Protein AF-A0A9E4SJN4-F1 (afdb_monomer)

Solvent-accessible surface area (backbone atoms only — not comparable to full-atom values): 6430 Å² total; per-residue (Å²): 116,39,78,47,65,44,58,45,65,33,58,65,96,35,57,69,65,50,52,53,52,52,51,50,50,50,66,73,38,42,72,61,44,38,74,48,43,39,46,36,47,38,36,37,68,54,70,68,44,93,84,66,77,15,26,39,39,39,38,39,41,29,19,75,46,64,64,32,59,58,50,50,75,66,32,67,71,49,49,56,47,46,42,74,69,49,74,55,88,60,73,80,74,86,84,88,79,79,77,95,71,78,67,82,42,79,49,82,54,122

Structure (mmCIF, N/CA/C/O backbone):
data_AF-A0A9E4SJN4-F1
#
_entry.id   AF-A0A9E4SJN4-F1
#
loop_
_atom_site.group_PDB
_atom_site.id
_atom_site.type_symbol
_atom_site.label_atom_id
_atom_site.label_alt_id
_atom_site.label_comp_id
_atom_site.label_asym_id
_atom_site.label_entity_id
_atom_site.label_seq_id
_atom_site.pdbx_PDB_ins_code
_atom_site.Cartn_x
_atom_site.Cartn_y
_atom_site.Cartn_z
_atom_site.occupancy
_atom_site.B_iso_or_equiv
_atom_site.auth_seq_id
_atom_site.auth_comp_id
_atom_site.auth_asym_id
_atom_site.auth_atom_id
_atom_site.pdbx_PDB_model_num
ATOM 1 N N . MET A 1 1 ? -13.316 -8.883 11.003 1.00 71.50 1 MET A N 1
ATOM 2 C CA . MET A 1 1 ? -12.120 -8.378 10.313 1.00 71.50 1 MET A CA 1
ATOM 3 C C . MET A 1 1 ? -12.433 -8.267 8.835 1.00 71.50 1 MET A C 1
ATOM 5 O O . MET A 1 1 ? -12.768 -9.267 8.209 1.00 71.50 1 MET A O 1
ATOM 9 N N . THR A 1 2 ? -12.404 -7.045 8.324 1.00 80.56 2 THR A N 1
ATOM 10 C CA . THR A 1 2 ? -12.638 -6.689 6.926 1.00 80.56 2 THR A CA 1
ATOM 11 C C . THR A 1 2 ? -11.297 -6.575 6.219 1.00 80.56 2 THR A C 1
ATOM 13 O O . THR A 1 2 ? -10.340 -6.062 6.798 1.00 80.56 2 THR A O 1
ATOM 16 N N . GLN A 1 3 ? -11.233 -7.041 4.974 1.00 82.25 3 GLN A N 1
ATOM 17 C CA . GLN A 1 3 ? -10.051 -6.934 4.126 1.00 82.25 3 GLN A CA 1
ATOM 18 C C . GLN A 1 3 ? -10.392 -6.122 2.881 1.00 82.25 3 GLN A C 1
ATOM 20 O O . GLN A 1 3 ? -11.449 -6.313 2.279 1.00 82.25 3 GLN A O 1
ATOM 25 N N . PHE A 1 4 ? -9.485 -5.240 2.487 1.00 80.94 4 PHE A N 1
ATOM 26 C CA . PHE A 1 4 ? -9.555 -4.510 1.231 1.00 80.94 4 PHE A CA 1
ATOM 27 C C . PHE A 1 4 ? -8.241 -4.662 0.500 1.00 80.94 4 PHE A C 1
ATOM 29 O O . PHE A 1 4 ? -7.176 -4.569 1.109 1.00 80.94 4 PHE A O 1
ATOM 36 N N . VAL A 1 5 ? -8.319 -4.866 -0.806 1.00 79.69 5 VAL A N 1
ATOM 37 C CA . VAL A 1 5 ? -7.133 -5.019 -1.629 1.00 79.69 5 VAL A CA 1
ATOM 38 C C . VAL A 1 5 ? -7.077 -3.898 -2.648 1.00 79.69 5 VAL A C 1
ATOM 40 O O . VAL A 1 5 ? -8.052 -3.583 -3.328 1.00 79.69 5 VAL A O 1
ATOM 43 N N . HIS A 1 6 ? -5.899 -3.312 -2.739 1.00 80.38 6 HIS A N 1
ATOM 44 C CA . HIS A 1 6 ? -5.541 -2.287 -3.689 1.00 80.38 6 HIS A CA 1
ATOM 45 C C . HIS A 1 6 ? -4.445 -2.823 -4.599 1.00 80.38 6 HIS A C 1
ATOM 47 O O . HIS A 1 6 ? -3.515 -3.485 -4.135 1.00 80.38 6 HIS A O 1
ATOM 53 N N . VAL A 1 7 ? -4.550 -2.530 -5.891 1.00 79.81 7 VAL A N 1
ATOM 54 C CA . VAL A 1 7 ? -3.559 -2.934 -6.886 1.00 79.81 7 VAL A CA 1
ATOM 55 C C . VAL A 1 7 ? -3.073 -1.699 -7.616 1.00 79.81 7 VAL A C 1
ATOM 57 O O . VAL A 1 7 ? -3.874 -0.913 -8.110 1.00 79.81 7 VAL A O 1
ATOM 60 N N . ALA A 1 8 ? -1.759 -1.562 -7.711 1.00 77.75 8 ALA A N 1
ATOM 61 C CA . ALA A 1 8 ? -1.109 -0.387 -8.250 1.00 77.75 8 ALA A CA 1
ATOM 62 C C . ALA A 1 8 ? -0.052 -0.797 -9.278 1.00 77.75 8 ALA A C 1
ATOM 64 O O . ALA A 1 8 ? 0.663 -1.783 -9.093 1.00 77.75 8 ALA A O 1
ATOM 65 N N . LYS A 1 9 ? 0.065 -0.049 -10.377 1.00 79.75 9 LYS A N 1
ATOM 66 C CA . LYS A 1 9 ? 1.088 -0.313 -11.394 1.00 79.75 9 LYS A CA 1
ATOM 67 C C . LYS A 1 9 ? 2.439 0.247 -10.951 1.00 79.75 9 LYS A C 1
ATOM 69 O O . LYS A 1 9 ? 2.514 1.393 -10.512 1.00 79.75 9 LYS A O 1
ATOM 74 N N . ILE A 1 10 ? 3.491 -0.543 -11.136 1.00 79.44 10 ILE A N 1
ATOM 75 C CA . ILE A 1 10 ? 4.892 -0.145 -11.002 1.00 79.44 10 ILE A CA 1
ATOM 76 C C . ILE A 1 10 ? 5.434 0.108 -12.409 1.00 79.44 10 ILE A C 1
ATOM 78 O O . ILE A 1 10 ? 5.323 -0.751 -13.287 1.00 79.44 10 ILE A O 1
ATOM 82 N N . LEU A 1 11 ? 5.996 1.292 -12.645 1.00 81.25 11 LEU A N 1
ATOM 83 C CA . LEU A 1 11 ? 6.555 1.635 -13.953 1.00 81.25 11 LEU A CA 1
ATOM 84 C C . LEU A 1 11 ? 7.853 0.848 -14.236 1.00 81.25 11 LEU A C 1
ATOM 86 O O . LEU A 1 11 ? 8.593 0.554 -13.296 1.00 81.25 11 LEU A O 1
ATOM 90 N N . PRO A 1 12 ? 8.158 0.536 -15.510 1.00 79.88 12 PRO A N 1
ATOM 91 C CA . PRO A 1 12 ? 9.390 -0.164 -15.880 1.00 79.88 12 PRO A CA 1
ATOM 92 C C . PRO A 1 12 ? 10.651 0.529 -15.346 1.00 79.88 12 PRO A C 1
ATOM 94 O O . PRO A 1 12 ? 10.779 1.753 -15.439 1.00 79.88 12 PRO A O 1
ATOM 97 N N . GLY A 1 13 ? 11.583 -0.248 -14.793 1.00 81.50 13 GLY A N 1
ATOM 98 C CA . GLY A 1 13 ? 12.830 0.247 -14.211 1.00 81.50 13 GLY A CA 1
ATOM 99 C C . GLY A 1 13 ? 12.671 1.063 -12.923 1.00 81.50 13 GLY A C 1
ATOM 100 O O . GLY A 1 13 ? 13.645 1.663 -12.473 1.00 81.50 13 GLY A O 1
ATOM 101 N N . GLN A 1 14 ? 11.470 1.131 -12.334 1.00 82.12 14 GLN A N 1
ATOM 102 C CA . GLN A 1 14 ? 11.204 1.896 -11.107 1.00 82.12 14 GLN A CA 1
ATOM 103 C C . GLN A 1 14 ? 11.008 1.015 -9.872 1.00 82.12 14 GLN A C 1
ATOM 105 O O . GLN A 1 14 ? 10.834 1.559 -8.783 1.00 82.12 14 GLN A O 1
ATOM 110 N N . THR A 1 15 ? 11.042 -0.316 -10.001 1.00 81.62 15 THR A N 1
ATOM 111 C CA . THR A 1 15 ? 10.639 -1.236 -8.924 1.00 81.62 15 THR A CA 1
ATOM 112 C C . THR A 1 15 ? 11.312 -0.950 -7.583 1.00 81.62 15 THR A C 1
ATOM 114 O O . THR A 1 15 ? 10.618 -0.727 -6.596 1.00 81.62 15 THR A O 1
ATOM 117 N N . GLU A 1 16 ? 12.642 -0.885 -7.519 1.00 84.56 16 GLU A N 1
ATOM 118 C CA . GLU A 1 16 ? 13.342 -0.686 -6.241 1.00 84.56 16 GLU A CA 1
ATOM 119 C C . GLU A 1 16 ? 13.027 0.670 -5.592 1.00 84.56 16 GLU A C 1
ATOM 121 O O . GLU A 1 16 ? 12.680 0.733 -4.410 1.00 84.56 16 GLU A O 1
ATOM 126 N N . ALA A 1 17 ? 13.103 1.757 -6.368 1.00 82.75 17 ALA A N 1
ATOM 127 C CA . ALA A 1 17 ? 12.832 3.107 -5.878 1.00 82.75 17 ALA A CA 1
ATOM 128 C C . ALA A 1 17 ? 11.374 3.257 -5.419 1.00 82.75 17 ALA A C 1
ATOM 130 O O . ALA A 1 17 ? 11.101 3.849 -4.372 1.00 82.75 17 ALA A O 1
ATOM 131 N N . PHE A 1 18 ? 10.446 2.672 -6.175 1.00 81.94 18 PHE A N 1
ATOM 132 C CA . PHE A 1 18 ? 9.027 2.667 -5.865 1.00 81.94 18 PHE A CA 1
ATOM 133 C C . PHE A 1 18 ? 8.732 1.896 -4.568 1.00 81.94 18 PHE A C 1
ATOM 135 O O . PHE A 1 18 ? 8.089 2.432 -3.666 1.00 81.94 18 PHE A O 1
ATOM 142 N N . LEU A 1 19 ? 9.260 0.676 -4.420 1.00 85.56 19 LEU A N 1
ATOM 143 C CA . LEU A 1 19 ? 9.074 -0.130 -3.209 1.00 85.56 19 LEU A CA 1
ATOM 144 C C . LEU A 1 19 ? 9.673 0.548 -1.967 1.00 85.56 19 LEU A C 1
ATOM 146 O O . LEU A 1 19 ? 9.051 0.530 -0.903 1.00 85.56 19 LEU A O 1
ATOM 150 N N . ALA A 1 20 ?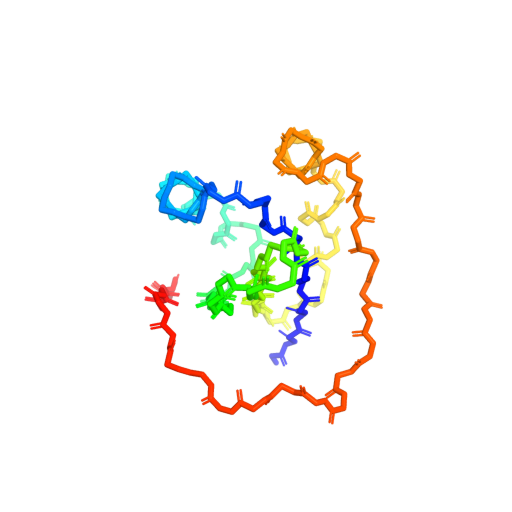 10.839 1.190 -2.094 1.00 83.75 20 ALA A N 1
ATOM 151 C CA . ALA A 1 20 ? 11.44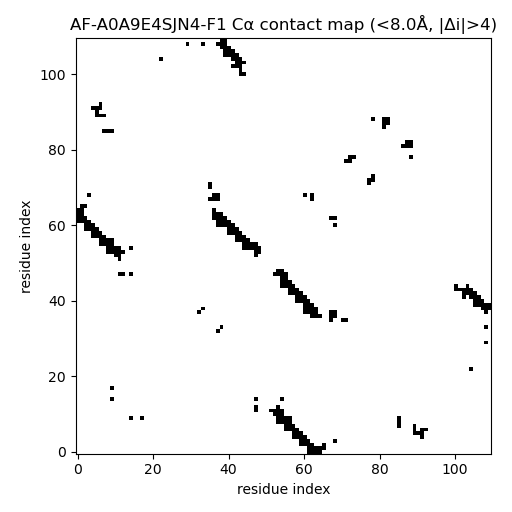6 1.952 -1.005 1.00 83.75 20 ALA A CA 1
ATOM 152 C C . ALA A 1 20 ? 10.571 3.144 -0.577 1.00 83.75 20 ALA A C 1
ATOM 154 O O . ALA A 1 20 ? 10.374 3.363 0.621 1.00 83.75 20 ALA A O 1
ATOM 155 N N . ALA A 1 21 ? 10.006 3.880 -1.541 1.00 81.38 21 ALA A N 1
ATOM 156 C CA . ALA A 1 21 ? 9.107 5.000 -1.270 1.00 81.38 21 ALA A CA 1
ATOM 157 C C . ALA A 1 21 ? 7.813 4.544 -0.575 1.00 81.38 21 ALA A C 1
ATOM 159 O O . ALA A 1 21 ? 7.409 5.139 0.424 1.00 81.38 21 ALA A O 1
ATOM 160 N N . VAL A 1 22 ? 7.201 3.455 -1.054 1.00 84.81 22 VAL A N 1
ATOM 161 C CA . VAL A 1 22 ? 5.994 2.861 -0.455 1.00 84.81 22 VAL A CA 1
ATOM 162 C C . VAL A 1 22 ? 6.263 2.391 0.973 1.00 84.81 22 VAL A C 1
ATOM 164 O O . VAL A 1 22 ? 5.511 2.737 1.886 1.00 84.81 22 VAL A O 1
ATOM 167 N N . LYS A 1 23 ? 7.356 1.648 1.191 1.00 87.06 23 LYS A N 1
ATOM 168 C CA . LYS A 1 23 ? 7.750 1.172 2.522 1.00 87.06 23 LYS A CA 1
ATOM 169 C C . LYS A 1 23 ? 7.945 2.339 3.491 1.00 87.06 23 LYS A C 1
ATOM 171 O O . LYS A 1 23 ? 7.333 2.348 4.555 1.00 87.06 23 LYS A O 1
ATOM 176 N N . GLY A 1 24 ? 8.734 3.343 3.103 1.00 84.50 24 GLY A N 1
ATOM 177 C CA . GLY A 1 24 ? 8.973 4.525 3.933 1.00 84.50 24 GLY A CA 1
ATOM 178 C C . GLY A 1 24 ? 7.696 5.320 4.225 1.00 84.50 24 GLY A C 1
ATOM 179 O O . GLY A 1 24 ? 7.514 5.798 5.344 1.00 84.50 24 GLY A O 1
ATOM 180 N N . GLY A 1 25 ? 6.784 5.417 3.253 1.00 84.75 25 GLY A N 1
ATOM 181 C CA . GLY A 1 25 ? 5.481 6.058 3.424 1.00 84.75 25 GLY A CA 1
ATOM 182 C C . GLY A 1 25 ? 4.605 5.357 4.464 1.00 84.75 25 GLY A C 1
ATOM 183 O O . GLY A 1 25 ? 4.097 6.015 5.371 1.00 84.75 25 GLY A O 1
ATOM 184 N N . PHE A 1 26 ? 4.468 4.029 4.383 1.00 87.50 26 PHE A N 1
ATOM 185 C CA . PHE A 1 26 ? 3.687 3.262 5.358 1.00 87.50 26 PHE A CA 1
ATOM 186 C C . PHE A 1 26 ? 4.315 3.268 6.752 1.00 87.50 26 PHE A C 1
ATOM 188 O O . PHE A 1 26 ? 3.605 3.487 7.731 1.00 87.50 26 PHE A O 1
ATOM 195 N N . GLU A 1 27 ? 5.633 3.084 6.853 1.00 90.12 27 GLU A N 1
ATOM 196 C CA . GLU A 1 27 ? 6.341 3.130 8.138 1.00 90.12 27 GLU A CA 1
ATOM 197 C C . GLU A 1 27 ? 6.209 4.511 8.798 1.00 90.12 27 GLU A C 1
ATOM 199 O O . GLU A 1 27 ? 5.908 4.601 9.988 1.00 90.12 27 GLU A O 1
ATOM 204 N N . GLY A 1 28 ? 6.348 5.594 8.026 1.00 86.75 28 GLY A N 1
ATOM 205 C CA . GLY A 1 28 ? 6.177 6.961 8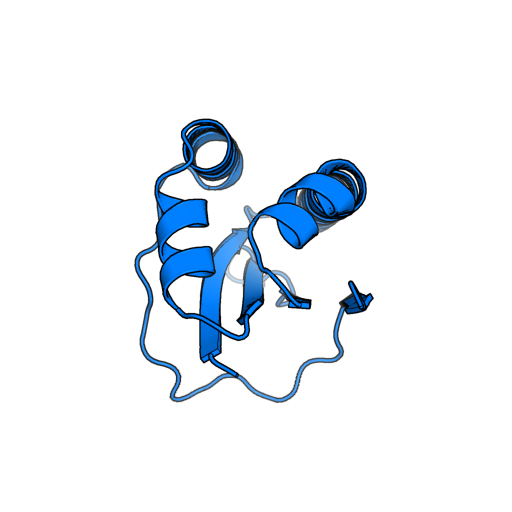.524 1.00 86.75 28 GLY A CA 1
ATOM 206 C C . GLY A 1 28 ? 4.732 7.309 8.899 1.00 86.75 28 GLY A C 1
ATOM 207 O O . GLY A 1 28 ? 4.507 8.104 9.811 1.00 86.75 28 GLY A O 1
ATOM 208 N N . ALA A 1 29 ? 3.747 6.703 8.232 1.00 86.81 29 ALA A N 1
ATOM 209 C CA . ALA A 1 29 ? 2.325 6.927 8.487 1.00 86.81 29 ALA A CA 1
ATOM 210 C C . ALA A 1 29 ? 1.709 5.946 9.502 1.00 86.81 29 ALA A C 1
ATOM 212 O O . ALA A 1 29 ? 0.536 6.099 9.846 1.00 86.81 29 ALA A O 1
ATOM 213 N N . ALA A 1 30 ? 2.464 4.966 10.013 1.00 90.56 30 ALA A N 1
ATOM 214 C CA . ALA A 1 30 ? 1.941 3.885 10.853 1.00 90.56 30 ALA A CA 1
ATOM 215 C C . ALA A 1 30 ? 1.072 4.360 12.043 1.00 90.56 30 ALA A C 1
ATOM 217 O O . ALA A 1 30 ? -0.025 3.821 12.215 1.00 90.56 30 ALA A O 1
ATOM 218 N N . PRO A 1 31 ? 1.447 5.404 12.819 1.00 91.06 31 PRO A N 1
ATOM 219 C CA . PRO A 1 31 ? 0.594 5.903 13.903 1.00 91.06 31 PRO A CA 1
ATOM 220 C C . PRO A 1 31 ? -0.746 6.474 13.413 1.00 91.06 31 PRO A C 1
ATOM 222 O O . PRO A 1 31 ? -1.783 6.276 14.051 1.00 91.06 31 PRO A O 1
ATOM 225 N N . ALA A 1 32 ? -0.740 7.170 12.272 1.00 88.75 32 ALA A N 1
ATOM 226 C CA . ALA A 1 32 ? -1.940 7.745 11.666 1.00 88.75 32 ALA A CA 1
ATOM 227 C C . ALA A 1 32 ? -2.867 6.653 11.105 1.00 88.75 32 ALA A C 1
ATOM 229 O O . ALA A 1 32 ? -4.082 6.729 11.252 1.00 88.75 32 ALA A O 1
ATOM 230 N N . LEU A 1 33 ? -2.294 5.603 10.513 1.00 90.12 33 LEU A N 1
ATOM 231 C CA . LEU A 1 33 ? -3.040 4.459 9.984 1.00 90.12 33 LEU A CA 1
ATOM 232 C C . LEU A 1 33 ? -3.678 3.634 11.112 1.00 90.12 33 LEU A C 1
ATOM 234 O O . LEU A 1 33 ? -4.857 3.293 11.024 1.00 90.12 33 LEU A O 1
ATOM 238 N N . LYS A 1 34 ? -2.947 3.404 12.213 1.00 92.12 34 LYS A N 1
ATOM 239 C CA . LYS A 1 34 ? -3.488 2.758 13.422 1.00 92.12 34 LYS A CA 1
ATOM 240 C C . LYS A 1 34 ? -4.643 3.564 14.019 1.00 92.12 34 LYS A C 1
ATOM 242 O O . LYS A 1 34 ? -5.696 3.012 14.318 1.00 92.12 34 LYS A O 1
ATOM 247 N N . SER A 1 35 ? -4.477 4.880 14.159 1.00 91.00 35 SER A N 1
ATOM 248 C CA . SER A 1 35 ? -5.538 5.759 14.682 1.00 91.00 35 SER A CA 1
ATOM 249 C C . SER A 1 35 ? -6.738 5.904 13.741 1.00 91.00 35 SER A C 1
ATOM 251 O O . SER A 1 35 ? -7.838 6.183 14.212 1.00 91.00 35 SER A O 1
ATOM 253 N N . ALA A 1 36 ? -6.560 5.651 12.442 1.00 87.31 36 ALA A N 1
ATOM 254 C CA . ALA A 1 36 ? -7.651 5.538 11.477 1.00 87.31 36 ALA A CA 1
ATOM 255 C C . ALA A 1 36 ? -8.405 4.193 11.546 1.00 87.31 36 ALA A C 1
ATOM 257 O O . ALA A 1 36 ? -9.422 4.049 10.874 1.00 87.31 36 ALA A O 1
ATOM 258 N N . GLY A 1 37 ? -7.945 3.228 12.351 1.00 91.00 37 GLY A N 1
ATOM 259 C CA . GLY A 1 37 ? -8.616 1.942 12.567 1.00 91.00 37 GLY A CA 1
ATOM 260 C C . GLY A 1 37 ? -8.077 0.775 11.737 1.00 91.00 37 GLY A C 1
ATOM 261 O O . GLY A 1 37 ? -8.700 -0.287 11.726 1.00 91.00 37 GLY A O 1
ATOM 262 N N . LEU A 1 38 ? -6.938 0.938 11.051 1.00 90.75 38 LEU A N 1
ATOM 263 C CA . LEU A 1 38 ? -6.265 -0.178 10.385 1.00 90.75 38 LEU A CA 1
ATOM 264 C C . LEU A 1 38 ? -5.514 -1.040 11.405 1.00 90.75 38 LEU A C 1
ATOM 266 O O . LEU A 1 38 ?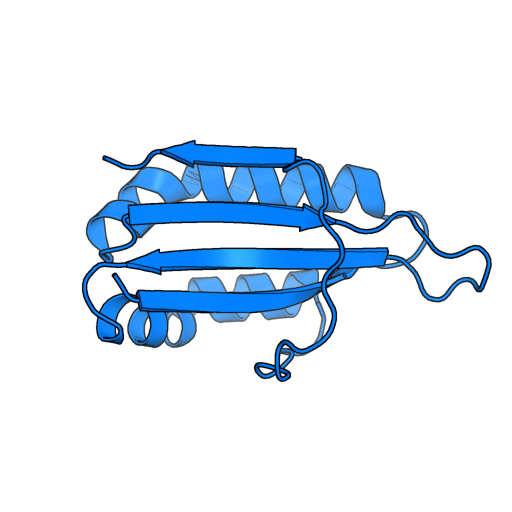 -4.805 -0.526 12.270 1.00 90.75 38 LEU A O 1
ATOM 270 N N . THR A 1 39 ? -5.634 -2.357 11.262 1.00 92.94 39 THR A N 1
ATOM 271 C CA . THR A 1 39 ? -5.017 -3.354 12.146 1.00 92.94 39 THR A CA 1
ATOM 272 C C . THR A 1 39 ? -3.813 -4.035 11.505 1.00 92.94 39 THR A C 1
ATOM 274 O O . THR A 1 39 ? -2.858 -4.378 12.201 1.00 92.94 39 THR A O 1
ATOM 277 N N . ARG A 1 40 ? -3.815 -4.203 10.177 1.00 91.62 40 ARG A N 1
ATOM 278 C CA . ARG A 1 40 ? -2.692 -4.792 9.439 1.00 91.62 40 ARG A CA 1
ATOM 279 C C . ARG A 1 40 ? -2.617 -4.260 8.014 1.00 91.62 40 ARG A C 1
ATOM 281 O O . ARG A 1 40 ? -3.638 -4.015 7.376 1.00 91.62 40 ARG A O 1
ATOM 288 N N . ILE A 1 41 ? -1.391 -4.116 7.513 1.00 90.38 41 ILE A N 1
ATOM 289 C CA . ILE A 1 41 ? -1.110 -3.811 6.108 1.00 90.38 41 ILE A CA 1
ATOM 290 C C . ILE A 1 41 ? -0.076 -4.812 5.605 1.00 90.38 41 ILE A C 1
ATOM 292 O O . ILE A 1 41 ? 0.979 -4.993 6.217 1.00 90.38 41 ILE A O 1
ATOM 296 N N . THR A 1 42 ? -0.393 -5.475 4.497 1.00 87.81 42 THR A N 1
ATOM 297 C CA . THR A 1 42 ? 0.506 -6.428 3.837 1.00 87.81 42 THR A CA 1
ATOM 298 C C . THR A 1 42 ? 0.673 -6.035 2.387 1.00 87.81 42 THR A C 1
ATOM 300 O O . THR A 1 42 ? -0.318 -5.807 1.698 1.00 87.81 42 THR A O 1
ATOM 303 N N . CYS A 1 43 ? 1.912 -5.998 1.911 1.00 87.31 43 CYS A N 1
ATOM 304 C CA . CYS A 1 43 ? 2.194 -5.644 0.530 1.00 87.31 43 CYS A CA 1
ATOM 305 C C . CYS A 1 43 ? 2.956 -6.773 -0.178 1.00 87.31 43 CYS A C 1
ATOM 307 O O . CYS A 1 43 ? 3.894 -7.365 0.367 1.00 87.31 43 CYS A O 1
ATOM 309 N N . PHE A 1 44 ? 2.560 -7.039 -1.420 1.00 84.31 44 PHE A N 1
ATOM 310 C CA . PHE A 1 44 ? 3.205 -7.951 -2.361 1.00 84.31 44 PHE A CA 1
ATOM 311 C C . PHE A 1 44 ? 3.542 -7.184 -3.631 1.00 84.31 44 PHE A C 1
ATOM 313 O O . PHE A 1 44 ? 2.875 -6.204 -3.955 1.00 84.31 44 PHE A O 1
ATOM 320 N N . HIS A 1 45 ? 4.532 -7.644 -4.383 1.00 83.69 45 HIS A N 1
ATOM 321 C CA . HIS A 1 45 ? 4.759 -7.125 -5.723 1.00 83.69 45 HIS A CA 1
ATOM 322 C C . HIS A 1 45 ? 5.070 -8.254 -6.701 1.00 83.69 45 HIS A C 1
ATOM 324 O O . HIS A 1 45 ? 5.547 -9.318 -6.302 1.00 83.69 45 HIS A O 1
ATOM 330 N N . SER A 1 46 ? 4.788 -8.028 -7.982 1.00 81.62 46 SER A N 1
ATOM 331 C CA . SER A 1 46 ? 5.277 -8.897 -9.049 1.00 81.62 46 SER A CA 1
ATOM 332 C C . SER A 1 46 ? 6.703 -8.498 -9.449 1.00 81.62 46 SER A C 1
ATOM 334 O O . SER A 1 46 ? 7.103 -7.345 -9.247 1.00 81.62 46 SER A O 1
ATOM 336 N N . PRO A 1 47 ? 7.474 -9.410 -10.060 1.00 74.56 47 PRO A N 1
ATOM 337 C CA . PRO A 1 47 ? 8.625 -9.025 -10.871 1.00 74.56 47 PRO A CA 1
ATOM 338 C C . PRO A 1 47 ? 8.195 -8.091 -12.014 1.00 74.56 47 PRO A C 1
ATOM 340 O O . PRO A 1 47 ? 7.019 -8.082 -12.400 1.00 74.56 47 PRO A O 1
ATOM 343 N N . GLU A 1 48 ? 9.140 -7.330 -12.569 1.00 70.31 48 GLU A N 1
ATOM 344 C CA . GLU A 1 48 ? 8.909 -6.645 -13.844 1.00 70.31 48 GLU A CA 1
ATOM 345 C C . GLU A 1 48 ? 8.742 -7.685 -14.953 1.00 70.31 48 GLU A C 1
ATOM 347 O O . GLU A 1 48 ? 9.500 -8.653 -15.030 1.00 70.31 48 GLU A O 1
ATOM 352 N N . ALA A 1 49 ? 7.729 -7.502 -15.797 1.00 68.94 49 ALA A N 1
ATOM 353 C CA . ALA A 1 49 ? 7.548 -8.344 -16.966 1.00 68.94 49 ALA A CA 1
ATOM 354 C C . ALA A 1 49 ? 8.534 -7.950 -18.077 1.00 68.94 49 ALA A C 1
ATOM 356 O O . ALA A 1 49 ? 8.671 -6.768 -18.404 1.00 68.94 49 ALA A O 1
ATOM 357 N N . ASP A 1 50 ? 9.126 -8.947 -18.741 1.00 61.56 50 ASP A N 1
ATOM 358 C CA . ASP A 1 50 ? 9.991 -8.756 -19.919 1.00 61.56 50 ASP A CA 1
ATOM 359 C C . ASP A 1 50 ? 9.265 -8.057 -21.089 1.00 61.56 50 ASP A C 1
ATOM 361 O O . ASP A 1 50 ? 9.901 -7.566 -22.021 1.00 61.56 50 ASP A O 1
ATOM 365 N N . 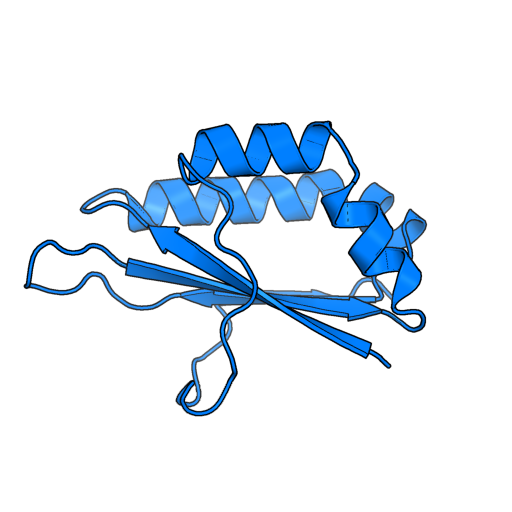SER A 1 51 ? 7.928 -7.983 -21.048 1.00 66.81 51 SER A N 1
ATOM 366 C CA . SER A 1 51 ? 7.095 -7.276 -22.026 1.00 66.81 51 SER A CA 1
ATOM 367 C C . SER A 1 51 ? 7.215 -5.749 -21.963 1.00 66.81 51 SER A C 1
ATOM 369 O O . SER A 1 51 ? 6.671 -5.064 -22.826 1.00 66.81 51 SER A O 1
ATOM 371 N N . GLY A 1 52 ? 7.908 -5.197 -20.959 1.00 67.00 52 GLY A N 1
ATOM 372 C CA . GLY A 1 52 ? 7.999 -3.750 -20.748 1.00 67.00 52 GLY A CA 1
ATOM 373 C C . GLY A 1 52 ? 6.733 -3.141 -20.139 1.00 67.00 52 GLY A C 1
ATOM 374 O O . GLY A 1 52 ? 6.627 -1.920 -20.027 1.00 67.00 52 GLY A O 1
ATOM 375 N N . ASP A 1 53 ? 5.785 -3.974 -19.704 1.00 69.69 53 ASP A N 1
ATOM 376 C CA . ASP A 1 53 ? 4.544 -3.521 -19.074 1.00 69.69 53 ASP A CA 1
ATOM 377 C C . ASP A 1 53 ? 4.740 -3.067 -17.623 1.00 69.69 53 ASP A C 1
ATOM 379 O O . ASP A 1 53 ? 3.839 -2.436 -17.071 1.00 69.69 53 ASP A O 1
ATOM 383 N N . GLY A 1 54 ? 5.909 -3.318 -17.027 1.00 74.56 54 GLY A N 1
ATOM 384 C CA . GLY A 1 54 ? 6.233 -2.987 -15.640 1.00 74.56 54 GLY A CA 1
ATOM 385 C C . GLY A 1 54 ? 5.838 -4.093 -14.661 1.00 74.56 54 GLY A C 1
ATOM 386 O O . GLY A 1 54 ? 5.708 -5.258 -15.041 1.00 74.56 54 GLY A O 1
ATOM 387 N N . GLY A 1 55 ? 5.688 -3.727 -13.390 1.00 80.50 55 GLY A N 1
ATOM 388 C CA . GLY A 1 55 ? 5.267 -4.625 -12.312 1.00 80.50 55 GLY A CA 1
ATOM 389 C C . GLY A 1 55 ? 3.935 -4.204 -11.690 1.00 80.50 55 GLY A C 1
ATOM 390 O O . GLY A 1 55 ? 3.353 -3.179 -12.049 1.00 80.50 55 GLY A O 1
ATOM 391 N N . LEU A 1 56 ? 3.459 -4.981 -10.722 1.00 82.69 56 LEU A N 1
ATOM 392 C CA . LEU A 1 56 ? 2.293 -4.659 -9.902 1.00 82.69 56 LEU A CA 1
ATOM 393 C C . LEU A 1 56 ? 2.678 -4.635 -8.427 1.00 82.69 56 LEU A C 1
ATOM 395 O O . LEU A 1 56 ? 3.437 -5.486 -7.975 1.00 82.69 56 LEU A O 1
ATOM 399 N N . LEU A 1 57 ? 2.099 -3.703 -7.681 1.00 83.50 57 LEU A N 1
ATOM 400 C CA . LEU A 1 57 ? 2.008 -3.710 -6.228 1.00 83.50 57 LEU A CA 1
ATOM 401 C C . LEU A 1 57 ? 0.600 -4.169 -5.847 1.00 83.50 57 LEU A C 1
ATOM 403 O O . LEU A 1 57 ? -0.379 -3.668 -6.394 1.00 83.50 57 LEU A O 1
ATOM 407 N N . VAL A 1 58 ? 0.491 -5.086 -4.894 1.00 84.12 58 VAL A N 1
ATOM 408 C CA . VAL A 1 58 ? -0.773 -5.494 -4.277 1.00 84.12 58 VAL A CA 1
ATOM 409 C C . VAL A 1 58 ? -0.692 -5.188 -2.789 1.00 84.12 58 VAL A C 1
ATOM 411 O O . VAL A 1 58 ? 0.136 -5.768 -2.089 1.00 84.12 58 VAL A O 1
ATOM 414 N N . THR A 1 59 ? -1.559 -4.308 -2.306 1.00 86.31 59 THR A N 1
ATOM 415 C CA . THR A 1 59 ? -1.651 -3.917 -0.898 1.00 86.31 59 THR A CA 1
ATOM 416 C C . THR A 1 59 ? -2.951 -4.440 -0.308 1.00 86.31 59 THR A C 1
ATOM 418 O O . THR A 1 59 ? -4.025 -4.152 -0.825 1.00 86.31 59 THR A O 1
ATOM 421 N N . ILE A 1 60 ? -2.863 -5.189 0.786 1.00 85.81 60 ILE A N 1
ATOM 422 C CA . ILE A 1 60 ? -4.000 -5.673 1.566 1.00 85.81 60 ILE A CA 1
ATOM 423 C C . ILE A 1 60 ? -4.068 -4.859 2.854 1.00 85.81 60 ILE A C 1
ATOM 425 O O . ILE A 1 60 ? -3.141 -4.907 3.665 1.00 85.81 60 ILE A O 1
ATOM 429 N N . TYR A 1 61 ? -5.168 -4.139 3.041 1.00 86.81 61 TYR A N 1
ATOM 430 C CA . TYR A 1 61 ? -5.502 -3.440 4.276 1.00 86.81 61 TYR A CA 1
ATOM 431 C C . TYR A 1 61 ? -6.498 -4.270 5.070 1.00 86.81 61 TYR A C 1
ATOM 433 O O . TYR A 1 61 ? -7.467 -4.792 4.514 1.00 86.81 61 TYR A O 1
ATOM 441 N N . GLU A 1 62 ? -6.290 -4.345 6.375 1.00 88.81 62 GLU A N 1
ATOM 442 C CA . GLU A 1 62 ? -7.192 -5.019 7.295 1.00 88.81 62 GLU A CA 1
ATOM 443 C C . GLU A 1 62 ? -7.628 -4.060 8.393 1.00 88.81 62 GLU A C 1
ATOM 445 O O . GLU A 1 62 ? -6.836 -3.249 8.880 1.00 88.81 62 GLU A O 1
ATOM 450 N N . ALA A 1 63 ? -8.903 -4.146 8.754 1.00 89.56 63 ALA A N 1
ATOM 451 C CA . ALA A 1 63 ? -9.518 -3.349 9.805 1.00 89.56 63 ALA A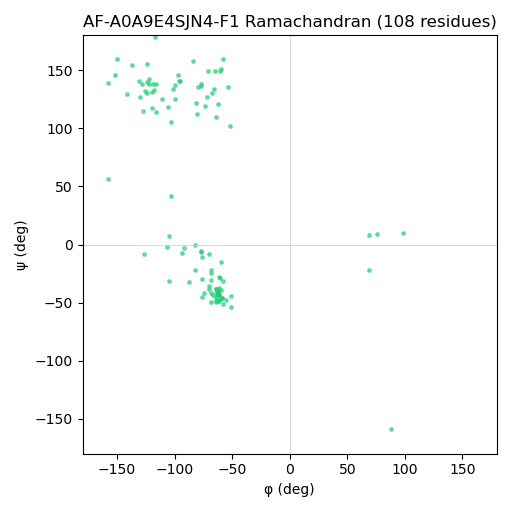 CA 1
ATOM 452 C C . ALA A 1 63 ? -10.663 -4.135 10.452 1.00 89.56 63 ALA A C 1
ATOM 454 O O . ALA A 1 63 ? -11.220 -5.062 9.855 1.00 89.56 63 ALA A O 1
ATOM 455 N N . ASP A 1 64 ? -11.058 -3.757 11.664 1.00 88.62 64 ASP A N 1
ATOM 456 C CA . ASP A 1 64 ? -12.242 -4.344 12.301 1.00 88.62 64 ASP A CA 1
ATOM 457 C C . ASP A 1 64 ? -13.551 -3.793 11.720 1.00 88.62 64 ASP A C 1
ATOM 459 O O . ASP A 1 64 ? -14.534 -4.529 11.628 1.00 88.62 64 ASP A O 1
ATOM 463 N N . ASP A 1 65 ? -13.530 -2.541 11.253 1.00 86.50 65 ASP A N 1
ATOM 464 C CA . ASP A 1 65 ? -14.645 -1.846 10.607 1.00 86.50 65 ASP A CA 1
ATOM 465 C C . ASP A 1 65 ? -14.269 -1.437 9.172 1.00 86.50 65 ASP A C 1
ATOM 467 O O . ASP A 1 65 ? -13.221 -0.836 8.930 1.00 86.50 65 ASP A O 1
ATOM 471 N N . ALA A 1 66 ? -15.146 -1.733 8.210 1.00 78.69 66 ALA A N 1
ATOM 472 C CA . ALA A 1 66 ? -14.980 -1.335 6.813 1.00 78.69 66 ALA A CA 1
ATOM 473 C C . ALA A 1 66 ? -14.913 0.196 6.637 1.00 78.69 66 ALA A C 1
ATOM 475 O O . ALA A 1 66 ? -14.226 0.683 5.735 1.00 78.69 66 ALA A O 1
ATOM 476 N N . ALA A 1 67 ? -15.561 0.961 7.524 1.00 81.56 67 ALA A N 1
ATOM 477 C CA . ALA A 1 67 ? -15.568 2.422 7.480 1.00 81.56 67 ALA A CA 1
ATOM 478 C C . ALA A 1 67 ? -14.164 3.039 7.630 1.00 81.56 67 ALA A C 1
ATOM 480 O O . ALA A 1 67 ? -13.904 4.107 7.074 1.00 81.56 67 ALA A O 1
ATOM 481 N N . ALA A 1 68 ? -13.240 2.360 8.322 1.00 82.00 68 ALA A N 1
ATOM 482 C CA . ALA A 1 68 ? -11.845 2.788 8.447 1.00 82.00 68 ALA A CA 1
ATOM 483 C C . ALA A 1 68 ? -11.146 2.854 7.077 1.00 82.00 68 ALA A C 1
ATOM 485 O O . ALA A 1 68 ? -10.444 3.815 6.756 1.00 82.00 68 ALA A O 1
ATOM 486 N N . ILE A 1 69 ? -11.393 1.848 6.236 1.00 77.88 69 ILE A N 1
ATOM 487 C CA . ILE A 1 69 ? -10.792 1.733 4.906 1.00 77.88 69 ILE A CA 1
ATOM 488 C C . ILE A 1 69 ? -11.449 2.725 3.939 1.00 77.88 69 ILE A C 1
ATOM 490 O O . ILE A 1 69 ? -10.754 3.409 3.188 1.00 77.88 69 ILE A O 1
ATOM 494 N N . GLU A 1 70 ? -12.776 2.874 3.991 1.00 78.75 70 GLU A N 1
ATOM 495 C CA . GLU A 1 70 ? -13.467 3.909 3.211 1.00 78.75 70 GLU A CA 1
ATOM 496 C C . GLU A 1 70 ? -12.983 5.319 3.574 1.00 78.75 70 GLU A C 1
ATOM 498 O O . GLU A 1 70 ? -12.817 6.170 2.699 1.00 78.75 70 GLU A O 1
ATOM 503 N N . GLY A 1 71 ? -12.734 5.569 4.863 1.00 78.56 71 GLY A N 1
ATOM 504 C CA . GLY A 1 71 ? -12.176 6.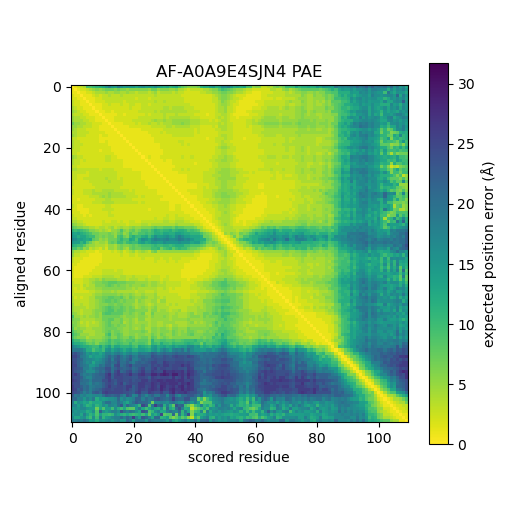824 5.355 1.00 78.56 71 GLY A CA 1
ATOM 505 C C . GLY A 1 71 ? -10.772 7.095 4.817 1.00 78.56 71 GLY A C 1
ATOM 506 O O . GLY A 1 71 ? -10.479 8.225 4.421 1.00 78.56 71 GLY A O 1
ATOM 507 N N . LEU A 1 72 ? -9.927 6.062 4.726 1.00 80.88 72 LEU A N 1
ATOM 508 C CA . LEU A 1 72 ? -8.575 6.169 4.174 1.00 80.88 72 LEU A CA 1
ATOM 509 C C . LEU A 1 72 ? -8.592 6.676 2.725 1.00 80.88 72 LEU A C 1
ATOM 511 O O . LEU A 1 72 ? -7.876 7.621 2.402 1.00 80.88 72 LEU A O 1
ATOM 515 N N . TYR A 1 73 ? -9.461 6.123 1.875 1.00 74.62 73 TYR A N 1
ATOM 516 C CA . TYR A 1 73 ? -9.575 6.534 0.467 1.00 74.62 73 TYR A CA 1
ATOM 517 C C . TYR A 1 73 ? -10.321 7.853 0.244 1.00 74.62 73 TYR A C 1
ATOM 519 O O . TYR A 1 73 ? -10.344 8.370 -0.870 1.00 74.62 73 TYR A O 1
ATOM 527 N N . ARG A 1 74 ? -10.895 8.438 1.298 1.00 78.81 74 ARG A N 1
ATOM 528 C CA . ARG A 1 74 ? -11.404 9.816 1.285 1.00 78.81 74 ARG A CA 1
ATOM 529 C C . ARG A 1 74 ? -10.368 10.824 1.782 1.00 78.81 74 ARG A C 1
ATOM 531 O O . ARG A 1 74 ? -10.619 12.025 1.702 1.00 78.81 74 ARG A O 1
ATOM 538 N N . ASN A 1 75 ? -9.222 10.370 2.297 1.00 76.75 75 ASN A N 1
ATOM 539 C CA . ASN A 1 75 ? -8.178 11.251 2.802 1.00 76.75 75 ASN A CA 1
ATOM 540 C C . ASN A 1 75 ? -7.442 11.936 1.631 1.00 76.75 75 ASN A C 1
ATOM 542 O O . ASN A 1 75 ? -6.787 11.249 0.843 1.00 76.75 75 ASN A O 1
ATOM 546 N N . PRO A 1 76 ? -7.465 13.279 1.533 1.00 77.75 76 PRO A N 1
ATOM 547 C CA . PRO A 1 76 ? -6.804 14.001 0.446 1.00 77.75 76 PRO A CA 1
ATOM 548 C C . PRO A 1 76 ? -5.300 13.727 0.342 1.00 77.75 76 PRO A C 1
ATOM 550 O O . PRO A 1 76 ? -4.751 13.745 -0.755 1.00 77.75 76 PRO A O 1
ATOM 553 N N . ALA A 1 77 ? -4.623 13.452 1.462 1.00 76.19 77 ALA A N 1
ATOM 554 C CA . ALA A 1 77 ? -3.199 13.131 1.458 1.00 76.19 77 ALA A CA 1
ATOM 555 C C . ALA A 1 77 ? -2.918 11.756 0.834 1.00 76.19 77 ALA A C 1
ATOM 557 O O . ALA A 1 77 ? -1.913 11.601 0.142 1.00 76.19 77 ALA A O 1
ATOM 558 N N . VAL A 1 78 ? -3.814 10.785 1.050 1.00 75.19 78 VAL A N 1
ATOM 559 C CA . VAL A 1 78 ? -3.744 9.461 0.416 1.00 75.19 78 VAL A CA 1
ATOM 560 C C . VAL A 1 78 ? -4.005 9.611 -1.075 1.00 75.19 78 VAL A C 1
ATOM 562 O O . VAL A 1 78 ? -3.175 9.194 -1.869 1.00 75.19 78 VAL A O 1
ATOM 565 N N . ILE A 1 79 ? -5.071 10.316 -1.461 1.00 75.06 79 ILE A N 1
ATOM 566 C CA . ILE A 1 79 ? -5.394 10.577 -2.872 1.00 75.06 79 ILE A CA 1
ATOM 567 C C . ILE A 1 79 ? -4.211 11.249 -3.594 1.00 75.06 79 ILE A C 1
ATOM 569 O O . ILE A 1 79 ? -3.775 10.773 -4.636 1.00 75.06 79 ILE A O 1
ATOM 573 N N . ALA A 1 80 ? -3.615 12.291 -3.008 1.00 73.81 80 ALA A N 1
ATOM 574 C CA . ALA A 1 80 ? -2.469 12.987 -3.599 1.00 73.81 80 ALA A CA 1
ATOM 575 C C . ALA A 1 80 ? -1.174 12.146 -3.636 1.00 73.81 80 ALA A C 1
ATOM 577 O O . ALA A 1 80 ? -0.259 12.433 -4.415 1.00 73.81 80 ALA A O 1
ATOM 578 N N . ALA A 1 81 ? -1.033 11.149 -2.757 1.00 69.88 81 ALA A N 1
ATOM 579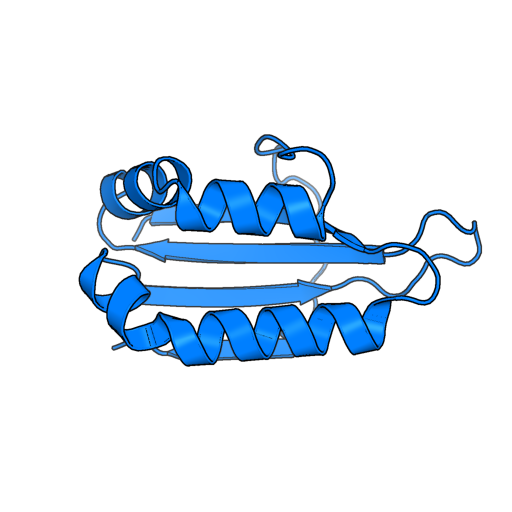 C CA . ALA A 1 81 ? 0.067 10.188 -2.814 1.00 69.88 81 ALA A CA 1
ATOM 580 C C . ALA A 1 81 ? -0.166 9.162 -3.932 1.00 69.88 81 ALA A C 1
ATOM 582 O O . ALA A 1 81 ? 0.735 8.939 -4.737 1.00 69.88 81 ALA A O 1
ATOM 583 N N . GLU A 1 82 ? -1.381 8.624 -4.033 1.00 69.06 82 GLU A N 1
ATOM 584 C CA . GLU A 1 82 ? -1.804 7.705 -5.095 1.00 69.06 82 GLU A CA 1
ATOM 585 C C . GLU A 1 82 ? -1.655 8.341 -6.485 1.00 69.06 82 GLU A C 1
ATOM 587 O O . GLU A 1 82 ? -1.062 7.747 -7.381 1.00 69.06 82 GLU A O 1
ATOM 592 N N . GLU A 1 83 ? -2.092 9.590 -6.666 1.00 68.38 83 GLU A N 1
ATOM 593 C CA . GLU A 1 83 ? -1.949 10.317 -7.935 1.00 68.38 83 GLU A CA 1
ATOM 594 C C . GLU A 1 83 ? -0.484 10.525 -8.335 1.00 68.38 83 GLU A C 1
ATOM 596 O O . GLU A 1 83 ? -0.124 10.303 -9.493 1.00 68.38 83 GLU A O 1
ATOM 601 N N . ARG A 1 84 ? 0.385 10.906 -7.387 1.00 66.88 84 ARG A N 1
ATOM 602 C CA . ARG A 1 84 ? 1.827 11.065 -7.648 1.00 66.88 84 ARG A CA 1
ATOM 603 C C . ARG A 1 84 ? 2.505 9.756 -8.026 1.00 66.88 84 ARG A C 1
ATOM 605 O O . ARG A 1 84 ? 3.411 9.767 -8.854 1.00 66.88 84 ARG A O 1
ATOM 612 N N . ASN A 1 85 ? 2.097 8.665 -7.391 1.00 62.25 85 ASN A N 1
ATOM 613 C CA . ASN A 1 85 ? 2.760 7.374 -7.507 1.00 62.25 85 ASN A CA 1
ATOM 614 C C . ASN A 1 85 ? 2.245 6.545 -8.691 1.00 62.25 85 ASN A C 1
ATOM 616 O O . ASN A 1 85 ? 3.016 5.800 -9.292 1.00 62.25 85 ASN A O 1
ATOM 620 N N . HIS A 1 86 ? 0.964 6.685 -9.043 1.00 56.38 86 HIS A N 1
ATOM 621 C CA . HIS A 1 86 ? 0.279 5.793 -9.984 1.00 56.38 86 HIS A CA 1
ATOM 622 C C . HIS A 1 86 ? -0.405 6.505 -11.152 1.00 56.38 86 HIS A C 1
ATOM 624 O O . HIS A 1 86 ? -0.869 5.837 -12.075 1.00 56.38 86 HIS A O 1
ATOM 630 N N . GLY A 1 87 ? -0.480 7.839 -11.155 1.00 39.97 87 GLY A N 1
ATOM 631 C CA . GLY A 1 87 ? -1.080 8.631 -12.234 1.00 39.97 87 GLY A CA 1
ATOM 632 C C . GLY A 1 87 ? -2.605 8.500 -12.374 1.00 39.97 87 GLY A C 1
ATOM 633 O O . GLY A 1 87 ? -3.235 9.397 -12.930 1.00 39.97 87 GLY A O 1
ATOM 634 N N . THR A 1 88 ? -3.235 7.424 -11.885 1.00 39.47 88 THR A N 1
ATOM 635 C CA . THR A 1 88 ? -4.696 7.240 -11.809 1.00 39.47 88 THR A CA 1
ATOM 636 C C . THR A 1 88 ? -5.054 6.205 -10.733 1.00 39.47 88 THR A C 1
ATOM 638 O O . THR A 1 88 ? -4.404 5.169 -10.621 1.00 39.47 88 THR A O 1
ATOM 641 N N . LEU A 1 89 ? -6.108 6.482 -9.959 1.00 38.03 89 LEU A N 1
ATOM 642 C CA . LEU A 1 89 ? -6.673 5.595 -8.935 1.00 38.03 89 LEU A CA 1
ATOM 643 C C . LEU A 1 89 ? -7.231 4.319 -9.591 1.00 38.03 89 LEU A C 1
ATOM 645 O O . LEU A 1 89 ? -8.248 4.368 -10.285 1.00 38.03 89 LEU A O 1
ATOM 649 N N . VAL A 1 90 ? -6.578 3.175 -9.381 1.00 37.22 90 VAL A N 1
ATOM 650 C CA . VAL A 1 90 ? -7.088 1.884 -9.860 1.00 37.22 90 VAL A CA 1
ATOM 651 C C . VAL A 1 90 ? -8.147 1.393 -8.870 1.00 37.22 90 VAL A C 1
ATOM 653 O O . VAL A 1 90 ? -7.885 1.126 -7.699 1.00 37.22 90 VAL A O 1
ATOM 656 N N . THR A 1 91 ? -9.385 1.370 -9.351 1.00 35.56 91 THR A N 1
ATOM 657 C CA . THR A 1 91 ? -10.608 0.906 -8.677 1.00 35.56 91 THR A CA 1
ATOM 658 C C . THR A 1 91 ? -10.462 -0.579 -8.287 1.00 35.56 91 THR A C 1
ATOM 660 O O . THR A 1 91 ? -9.739 -1.296 -8.978 1.00 35.56 91 THR A O 1
ATOM 663 N N . PRO A 1 92 ? -11.112 -1.096 -7.221 1.00 37.91 92 PRO A N 1
ATOM 664 C CA . PRO A 1 92 ? -10.909 -2.485 -6.804 1.00 37.91 92 PRO A CA 1
ATOM 665 C C . PRO A 1 92 ? -11.347 -3.463 -7.905 1.00 37.91 92 PRO A C 1
ATOM 667 O O . PRO A 1 92 ? -12.503 -3.461 -8.331 1.00 37.91 92 PRO A O 1
ATOM 670 N N . HIS A 1 93 ? -10.418 -4.299 -8.369 1.00 34.25 93 HIS A N 1
ATOM 671 C CA . HIS A 1 93 ? -10.689 -5.396 -9.299 1.00 34.25 93 HIS A CA 1
ATOM 672 C C . HIS A 1 93 ? -10.894 -6.704 -8.515 1.00 34.25 93 HIS A C 1
ATOM 674 O O . HIS A 1 93 ? -10.212 -6.947 -7.526 1.00 34.25 93 HIS A O 1
ATOM 680 N N . GLY A 1 94 ? -11.855 -7.535 -8.937 1.00 30.25 94 GLY A N 1
ATOM 681 C CA . GLY A 1 94 ? -12.204 -8.811 -8.293 1.00 30.25 94 GLY A CA 1
ATOM 682 C C . GLY A 1 94 ? -11.052 -9.831 -8.250 1.00 30.25 94 GLY A C 1
ATOM 683 O O . GLY A 1 94 ? -10.191 -9.850 -9.125 1.00 30.25 94 GLY A O 1
ATOM 684 N N . HIS A 1 95 ? -11.051 -10.676 -7.213 1.00 36.50 95 HIS A N 1
ATOM 685 C CA . HIS A 1 95 ? -9.879 -11.376 -6.657 1.00 36.50 95 HIS A CA 1
ATOM 686 C C . HIS A 1 95 ? -9.723 -12.864 -7.021 1.00 36.50 95 HIS A C 1
ATOM 688 O O . HIS A 1 95 ? -9.309 -13.661 -6.182 1.00 36.50 95 HIS A O 1
ATOM 694 N N . ASP A 1 96 ? -9.975 -13.272 -8.261 1.00 30.19 96 ASP A N 1
ATOM 695 C CA . ASP A 1 96 ? -9.958 -14.711 -8.583 1.00 30.19 96 ASP A CA 1
ATOM 696 C C . ASP A 1 96 ? -8.557 -15.309 -8.847 1.00 30.19 96 ASP A C 1
ATOM 698 O O . ASP A 1 96 ? -8.445 -16.509 -9.099 1.00 30.19 96 ASP A O 1
ATOM 702 N N . SER A 1 97 ? -7.462 -14.535 -8.790 1.00 30.12 97 SER A N 1
ATOM 703 C CA . SER A 1 97 ? -6.168 -15.052 -9.275 1.00 30.12 97 SER A CA 1
ATOM 704 C C . SER A 1 97 ? -4.897 -14.385 -8.725 1.00 30.12 97 SER A C 1
ATOM 706 O O . SER A 1 97 ? -4.058 -13.944 -9.510 1.00 30.12 97 SER A O 1
ATOM 708 N N . VAL A 1 98 ? -4.689 -14.331 -7.404 1.00 35.50 98 VAL A N 1
ATOM 709 C CA . VAL A 1 98 ? -3.359 -13.985 -6.850 1.00 35.50 98 VAL A CA 1
ATOM 710 C C . VAL A 1 98 ? -2.663 -15.259 -6.345 1.00 35.50 98 VAL A C 1
ATOM 712 O O . VAL A 1 98 ? -3.056 -15.782 -5.301 1.00 35.50 98 VAL A O 1
ATOM 715 N N . PRO A 1 99 ? -1.651 -15.794 -7.062 1.00 37.28 99 PRO A N 1
ATOM 716 C CA . PRO A 1 99 ? -0.836 -16.905 -6.580 1.00 37.28 99 PRO A CA 1
ATOM 717 C C . PRO A 1 99 ? -0.030 -16.485 -5.346 1.00 37.28 99 PRO A C 1
ATOM 719 O O . PRO A 1 99 ? 0.352 -15.324 -5.209 1.00 37.28 99 PRO A O 1
ATOM 722 N N . ALA A 1 100 ? 0.225 -17.444 -4.456 1.00 38.53 100 ALA A N 1
ATOM 723 C CA . ALA A 1 100 ? 0.921 -17.265 -3.186 1.00 38.53 100 ALA A CA 1
ATOM 724 C C . ALA A 1 100 ? 2.282 -16.555 -3.348 1.00 38.53 100 ALA A C 1
ATOM 726 O O . ALA A 1 100 ? 3.271 -17.174 -3.734 1.00 38.53 100 ALA A O 1
ATOM 727 N N . ASN A 1 101 ? 2.330 -15.261 -3.026 1.00 41.38 101 ASN A N 1
ATOM 728 C CA . ASN A 1 101 ? 3.555 -14.467 -2.997 1.00 41.38 101 ASN A CA 1
ATOM 729 C C . ASN A 1 101 ? 4.104 -14.382 -1.568 1.00 41.38 101 ASN A C 1
ATOM 731 O O . ASN A 1 101 ? 3.352 -14.331 -0.596 1.00 41.38 101 ASN A O 1
ATOM 735 N N . VAL A 1 102 ? 5.432 -14.350 -1.445 1.00 44.69 102 VAL A N 1
ATOM 736 C CA . VAL A 1 102 ? 6.127 -14.038 -0.190 1.00 44.69 102 VAL A CA 1
ATOM 737 C C . VAL A 1 102 ? 5.940 -12.537 0.086 1.00 44.69 102 VAL A C 1
ATOM 739 O O . VAL A 1 102 ? 6.201 -11.733 -0.811 1.00 44.69 102 VAL A O 1
ATOM 742 N N . PRO A 1 103 ? 5.461 -12.128 1.275 1.00 47.12 103 PRO A N 1
ATOM 743 C CA . PRO A 1 103 ? 5.239 -10.717 1.584 1.00 47.12 103 PRO A CA 1
ATOM 744 C C . PRO A 1 103 ? 6.576 -9.971 1.666 1.00 47.12 103 PRO A C 1
ATOM 746 O O . PRO A 1 103 ? 7.483 -10.410 2.372 1.00 47.12 103 PRO A O 1
ATOM 749 N N . PHE A 1 104 ? 6.699 -8.827 0.983 1.00 53.22 104 PHE A N 1
ATOM 750 C CA . PHE A 1 104 ? 7.894 -7.976 1.119 1.00 53.22 104 PHE A CA 1
ATOM 751 C C . PHE A 1 104 ? 7.821 -7.077 2.361 1.00 53.22 104 PHE A C 1
ATOM 753 O O . PHE A 1 104 ? 8.843 -6.607 2.858 1.00 53.22 104 PHE A O 1
ATOM 760 N N . LEU A 1 105 ? 6.609 -6.838 2.866 1.00 55.78 105 LEU A N 1
ATOM 761 C CA . LEU A 1 105 ? 6.343 -6.116 4.101 1.00 55.78 105 LEU A CA 1
ATOM 762 C C . LEU A 1 105 ? 5.178 -6.785 4.825 1.00 55.78 105 LEU A C 1
ATOM 764 O O . LEU A 1 105 ? 4.116 -7.018 4.248 1.00 55.78 105 LEU A O 1
ATOM 768 N N . THR A 1 106 ? 5.380 -7.067 6.106 1.00 67.88 106 THR A N 1
ATOM 769 C CA . THR A 1 106 ? 4.317 -7.404 7.054 1.00 67.88 106 THR A CA 1
ATOM 770 C C . THR A 1 106 ? 4.483 -6.476 8.242 1.00 67.88 106 THR A C 1
ATOM 772 O O . THR A 1 106 ? 5.509 -6.534 8.917 1.00 67.88 106 THR A O 1
ATOM 775 N N . LEU A 1 107 ? 3.503 -5.602 8.469 1.00 68.75 107 LEU A N 1
ATOM 776 C CA . LEU A 1 107 ? 3.510 -4.678 9.596 1.00 68.75 107 LEU A CA 1
ATOM 777 C C . LEU A 1 107 ? 2.336 -5.003 10.522 1.00 68.75 107 LEU A C 1
ATOM 779 O O . LEU A 1 107 ? 1.177 -4.860 10.131 1.00 68.75 107 LEU A O 1
ATOM 783 N N . ASP A 1 108 ? 2.657 -5.458 11.732 1.00 69.56 108 ASP A N 1
ATOM 784 C CA . ASP A 1 108 ? 1.692 -5.602 12.821 1.00 69.56 108 ASP A CA 1
ATOM 785 C C . ASP A 1 108 ? 1.504 -4.235 13.490 1.00 69.56 108 ASP A C 1
ATOM 787 O O . ASP A 1 108 ? 2.476 -3.610 13.921 1.00 69.56 108 ASP A O 1
ATOM 791 N N . LEU A 1 109 ? 0.262 -3.748 13.506 1.00 65.69 109 LEU A N 1
ATOM 792 C CA . LEU A 1 109 ? -0.101 -2.464 14.101 1.00 65.69 109 LEU A CA 1
ATOM 793 C C . LEU A 1 109 ? -0.824 -2.631 15.441 1.00 65.69 109 LEU A C 1
ATOM 795 O O . LEU A 1 109 ? -1.315 -1.629 15.966 1.00 65.69 109 LEU A O 1
ATOM 799 N N . THR A 1 110 ? -0.912 -3.843 15.999 1.00 62.94 110 THR A N 1
ATOM 800 C CA . THR A 1 110 ? -1.546 -4.070 17.310 1.00 62.94 110 THR A CA 1
ATOM 801 C C . THR A 1 110 ? -0.801 -3.398 18.462 1.00 62.94 110 THR A C 1
ATOM 803 O O . THR A 1 110 ? 0.413 -3.124 18.354 1.00 62.94 110 THR A O 1
#

Radius of gyration: 13.72 Å; Cα contacts (8 Å, |Δi|>4): 160; chains: 1; bounding box: 29×31×39 Å

Foldseek 3Di:
DDKDKFKAFAAPPCVVVLVVVVVCVCVVCLVVLVVLFWFWKFKDKDCQDPVRRGIMIMIMTDGPDPVSVVVQVVDVVNVVVRCVNHVDGDDDDDDPDDPDGDTPDIDGSD

Secondary structure (DSSP, 8-state):
-EEEEEEEEEPTT-HHHHHHH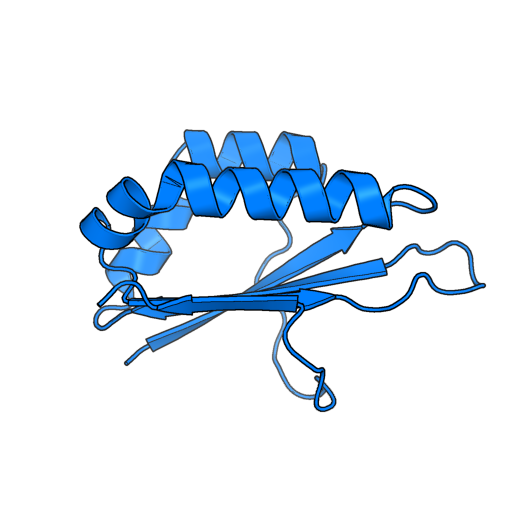HHHHHHHHHHHHHHTTEEEEEEEEPPPBTTTTBEEEEEEEEESSHHHHHHHHT-HHHHHHHHHHHSS--PPPP-S----PPPSEEEE--

Nearest PDB structures (foldseek):
  5b0f-assembly1_B  TM=5.695E-01  e=8.772E-02  Cannabis sativa
  5b0c-assembly1_B  TM=5.546E-01  e=1.549E-01  Cannabis sativa
  5b0g-assembly1_A-2  TM=5.576E-01  e=1.549E-01  Cannabis sativa
  5b0d-assembly1_A  TM=5.542E-01  e=1.758E-01  Cannabis sativa
  2q3p-assembly1_A  TM=5.638E-01  e=3.522E-01  Arabidopsis thaliana

Mean predicted aligned error: 8.79 Å

pLDDT: mean 73.06, std 17.42, range [30.12, 92.94]

Sequence (110 aa):
MTQFVHVAKILPGQTEAFLAAVKGGFEGAAPALKSAGLTRITCFHSPEADSGDGGLLVTIYEADDAAAIEGLYRNPAVIAAEERNHGTLVTPHGHDSVPANVPFLTLDLT